Protein AF-A0A8S2TIN0-F1 (afdb_monomer_lite)

Structure (mmCIF, N/CA/C/O backbone):
data_AF-A0A8S2TIN0-F1
#
_entry.id   AF-A0A8S2TIN0-F1
#
loop_
_atom_site.group_PDB
_atom_site.id
_atom_site.type_symbol
_atom_site.label_atom_id
_atom_site.label_alt_id
_atom_site.label_comp_id
_atom_site.label_asym_id
_atom_site.label_entity_id
_atom_site.label_seq_id
_atom_site.pdbx_PDB_ins_code
_atom_site.Cartn_x
_atom_site.Cartn_y
_atom_site.Cartn_z
_atom_site.occupancy
_atom_site.B_iso_or_equiv
_atom_site.auth_seq_id
_atom_site.auth_comp_id
_atom_site.auth_asym_id
_atom_site.auth_atom_id
_atom_site.pdbx_PDB_model_num
ATOM 1 N N . VAL A 1 1 ? 2.401 9.962 15.077 1.00 68.69 1 VAL A N 1
ATOM 2 C CA . VAL A 1 1 ? 1.801 11.282 15.404 1.00 68.69 1 VAL A CA 1
ATOM 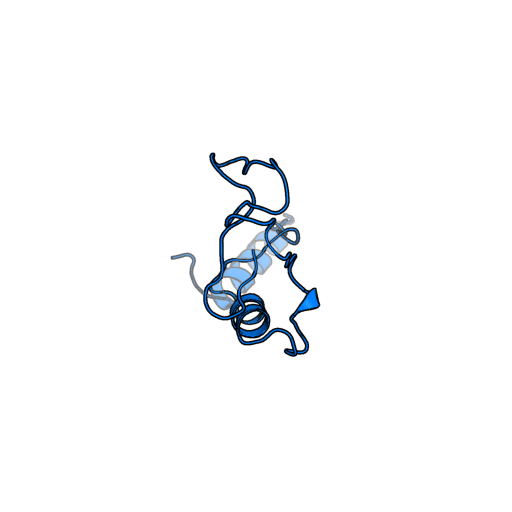3 C C . VAL A 1 1 ? 0.276 11.192 15.638 1.00 68.69 1 VAL A C 1
ATOM 5 O O . VAL A 1 1 ? -0.395 12.203 15.587 1.00 68.69 1 VAL A O 1
ATOM 8 N N . PHE A 1 2 ? -0.305 10.041 16.019 1.00 94.69 2 PHE A N 1
ATOM 9 C CA . PHE A 1 2 ? -1.767 9.938 16.253 1.00 94.69 2 PHE A CA 1
ATOM 10 C C . PHE A 1 2 ? -2.168 9.202 17.545 1.00 94.69 2 PHE A C 1
ATOM 12 O O . PHE A 1 2 ? -3.350 8.989 17.776 1.00 94.69 2 PHE A O 1
ATOM 19 N N . GLY A 1 3 ? -1.198 8.836 18.389 1.00 96.88 3 GLY A N 1
ATOM 20 C CA . GLY A 1 3 ? -1.424 7.995 19.569 1.00 96.88 3 GLY A CA 1
ATOM 21 C C . GLY A 1 3 ? -1.164 6.513 19.294 1.00 96.88 3 GLY A C 1
ATOM 22 O O . GLY A 1 3 ? -0.350 6.163 18.433 1.00 96.88 3 GLY A O 1
ATOM 23 N N . THR A 1 4 ? -1.835 5.665 20.062 1.00 98.00 4 THR A N 1
ATOM 24 C CA . THR A 1 4 ? -1.718 4.205 20.114 1.00 98.00 4 THR A CA 1
ATOM 25 C C . THR A 1 4 ? -3.077 3.537 19.873 1.00 98.00 4 THR A C 1
ATOM 27 O O . THR A 1 4 ? -4.109 4.202 19.826 1.00 98.00 4 THR A O 1
ATOM 30 N N . MET A 1 5 ? -3.104 2.205 19.775 1.00 97.56 5 MET A N 1
ATOM 31 C CA . MET A 1 5 ? -4.372 1.464 19.701 1.00 97.56 5 MET A CA 1
ATOM 32 C C . MET A 1 5 ? -5.249 1.667 20.945 1.00 97.56 5 MET A C 1
ATOM 34 O O . MET A 1 5 ? -6.462 1.770 20.810 1.00 97.56 5 MET A O 1
ATOM 38 N N . ALA A 1 6 ? -4.644 1.825 22.128 1.00 98.44 6 ALA A N 1
ATOM 39 C CA . ALA A 1 6 ? -5.387 2.084 23.361 1.00 98.44 6 ALA A CA 1
ATOM 40 C C . ALA A 1 6 ? -6.118 3.438 23.326 1.00 98.44 6 ALA A C 1
ATOM 42 O O . ALA A 1 6 ? -7.226 3.558 23.846 1.00 98.44 6 ALA A O 1
ATOM 43 N N . ASP A 1 7 ? -5.531 4.445 22.672 1.00 98.31 7 ASP A N 1
ATOM 44 C CA . ASP A 1 7 ? -6.173 5.751 22.499 1.00 98.31 7 ASP A CA 1
ATOM 45 C C . ASP A 1 7 ? -7.384 5.657 21.553 1.00 98.31 7 ASP A C 1
ATOM 47 O O . ASP A 1 7 ? -8.407 6.302 21.784 1.00 98.31 7 ASP A O 1
ATOM 51 N N . VAL A 1 8 ? -7.301 4.815 20.513 1.00 97.88 8 VAL A N 1
ATOM 52 C CA . VAL A 1 8 ? -8.423 4.542 19.598 1.00 97.88 8 VAL A CA 1
ATOM 53 C C . VAL A 1 8 ? -9.536 3.769 20.306 1.00 97.88 8 VAL A C 1
ATOM 55 O O . VAL A 1 8 ? -10.709 4.110 20.146 1.00 97.88 8 VAL A O 1
ATOM 58 N N . ASP A 1 9 ? -9.191 2.775 21.123 1.00 98.25 9 ASP A N 1
ATOM 59 C CA . ASP A 1 9 ? -10.164 2.016 21.913 1.00 98.25 9 ASP A CA 1
ATOM 60 C C . ASP A 1 9 ? -10.935 2.932 22.873 1.00 98.25 9 ASP A C 1
ATOM 62 O O . ASP A 1 9 ? -12.167 2.866 22.965 1.00 98.25 9 ASP A O 1
ATOM 66 N N . GLU A 1 10 ? -10.225 3.842 23.546 1.00 98.56 10 GLU A N 1
ATOM 67 C CA . GLU A 1 10 ? -10.846 4.830 24.425 1.00 98.56 10 GLU A CA 1
ATOM 68 C C . GLU A 1 10 ? -11.713 5.821 23.636 1.00 98.56 10 GLU A C 1
ATOM 70 O O . GLU A 1 10 ? -12.838 6.108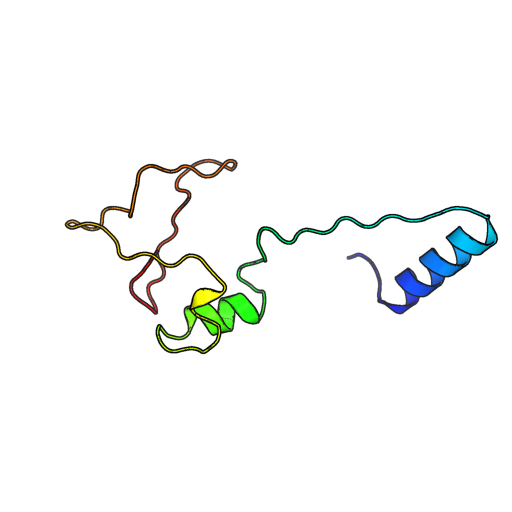 24.048 1.00 98.56 10 GLU A O 1
ATOM 75 N N . LEU A 1 11 ? -11.262 6.282 22.464 1.00 98.31 11 LEU A N 1
ATOM 76 C CA . LEU A 1 11 ? -12.064 7.131 21.580 1.00 98.31 11 LEU A CA 1
ATOM 77 C C . LEU A 1 11 ? -13.388 6.454 21.198 1.00 98.31 11 LEU A C 1
ATOM 79 O O . LEU A 1 11 ? -14.458 7.042 21.372 1.00 98.31 11 LEU A O 1
ATOM 83 N N . ILE A 1 12 ? -13.331 5.205 20.726 1.00 98.50 12 ILE A N 1
ATOM 84 C CA . ILE A 1 12 ? -14.512 4.423 20.334 1.00 98.50 12 ILE A CA 1
ATOM 85 C C . ILE A 1 12 ? -15.472 4.287 21.521 1.00 98.50 12 ILE A C 1
ATOM 87 O O . ILE A 1 12 ? -16.676 4.538 21.389 1.00 98.50 12 ILE A O 1
ATOM 91 N N . LYS A 1 13 ? -14.948 3.939 22.700 1.00 98.62 13 LYS A N 1
ATOM 92 C CA . LYS A 1 13 ? -15.736 3.803 23.929 1.00 98.62 13 LYS A CA 1
ATOM 93 C C . LYS A 1 13 ? -16.426 5.114 24.314 1.00 98.62 13 LYS A C 1
ATOM 95 O O . LYS A 1 13 ? -17.623 5.108 24.611 1.0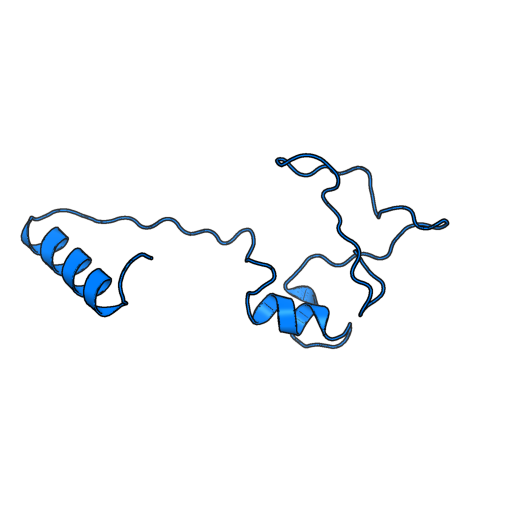0 98.62 13 LYS A O 1
ATOM 100 N N . GLN A 1 14 ? -15.713 6.238 24.280 1.00 98.62 14 GLN A N 1
ATOM 101 C CA . GLN A 1 14 ? -16.256 7.551 24.640 1.00 98.62 14 GLN A CA 1
ATOM 102 C C . GLN A 1 14 ? -17.289 8.067 23.630 1.00 98.62 14 GLN A C 1
ATOM 104 O O . GLN A 1 14 ? -18.261 8.714 24.040 1.00 98.62 14 GLN A O 1
ATOM 109 N N . CYS A 1 15 ? -17.131 7.758 22.338 1.00 98.69 15 CYS A N 1
ATOM 110 C CA . CYS A 1 15 ? -18.147 8.026 21.319 1.00 98.69 15 CYS A CA 1
ATOM 111 C C . CYS A 1 15 ? -19.439 7.253 21.612 1.00 98.69 15 CYS A C 1
ATOM 113 O O . CYS A 1 15 ? -20.518 7.846 21.676 1.00 98.69 15 CYS A O 1
ATOM 115 N N . HIS A 1 16 ? -19.340 5.946 21.866 1.00 98.62 16 HIS A N 1
ATOM 116 C CA . HIS A 1 16 ? -20.510 5.115 22.155 1.00 98.62 16 HIS A CA 1
ATOM 117 C C . HIS A 1 16 ? -21.212 5.507 23.462 1.00 98.62 16 HIS A C 1
ATOM 119 O O . HIS A 1 16 ? -22.441 5.532 23.500 1.00 98.62 16 HIS A O 1
ATOM 125 N N . ALA A 1 17 ? -20.467 5.901 24.501 1.00 98.69 17 ALA A N 1
ATOM 126 C CA . ALA A 1 17 ? -21.038 6.417 25.750 1.00 98.69 17 ALA A CA 1
ATOM 127 C C . ALA A 1 17 ? -21.893 7.685 25.549 1.00 98.69 17 ALA A C 1
ATOM 129 O O . ALA A 1 17 ? -22.765 7.982 26.362 1.00 98.69 17 ALA A O 1
ATOM 130 N N . ARG A 1 18 ? -21.668 8.421 24.452 1.00 98.69 18 ARG A N 1
ATOM 131 C CA . ARG A 1 18 ? -22.433 9.614 24.051 1.00 98.69 18 ARG A CA 1
ATOM 132 C C . ARG A 1 18 ? -23.498 9.316 22.996 1.00 98.69 18 ARG A C 1
ATOM 134 O O . ARG A 1 18 ? -24.028 10.241 22.391 1.00 98.69 18 ARG A O 1
ATOM 141 N N . ASN A 1 19 ? -23.807 8.038 22.763 1.00 98.44 19 ASN A N 1
ATOM 142 C CA . ASN A 1 19 ? -24.722 7.581 21.717 1.00 98.44 19 ASN A CA 1
ATOM 143 C C . ASN A 1 19 ? -24.327 8.074 20.307 1.00 98.44 19 ASN A C 1
ATOM 145 O O . ASN A 1 19 ? -25.171 8.237 19.427 1.00 98.44 19 ASN A O 1
ATOM 149 N N . MET A 1 20 ? -23.031 8.323 20.093 1.00 98.81 20 MET A N 1
ATOM 150 C CA . MET A 1 20 ? -22.468 8.688 18.797 1.00 98.81 20 MET A CA 1
ATOM 151 C C . MET A 1 20 ? -21.951 7.443 18.081 1.00 98.81 20 MET A C 1
ATOM 153 O O . MET A 1 20 ? -21.629 6.431 18.705 1.00 98.81 20 MET A O 1
ATOM 157 N N . ARG A 1 21 ? -21.833 7.530 16.756 1.00 97.88 21 ARG A N 1
ATOM 158 C CA . ARG A 1 21 ? -21.168 6.524 15.922 1.00 97.88 21 ARG A CA 1
ATOM 159 C C . ARG A 1 21 ? -19.897 7.118 15.333 1.00 97.88 21 ARG A C 1
ATOM 161 O O . ARG A 1 21 ? -19.852 8.313 15.053 1.00 97.88 21 ARG A O 1
ATOM 168 N N . ILE A 1 22 ? -18.891 6.272 15.153 1.00 97.69 22 ILE A N 1
ATOM 169 C CA . ILE A 1 22 ? -17.628 6.617 14.508 1.00 97.69 22 ILE A CA 1
ATOM 170 C C . ILE A 1 22 ? -17.484 5.786 13.236 1.00 97.69 22 ILE A C 1
ATOM 172 O O . ILE A 1 22 ? -17.788 4.594 13.227 1.00 97.69 22 ILE A O 1
ATOM 176 N N . ILE A 1 23 ? -17.066 6.443 12.161 1.00 98.00 23 ILE A N 1
ATOM 177 C CA . ILE A 1 23 ? -16.769 5.822 10.873 1.00 98.00 23 ILE A CA 1
ATOM 178 C C . ILE A 1 23 ? -15.313 6.150 10.574 1.00 98.00 23 ILE A C 1
ATOM 180 O O . ILE A 1 23 ? -14.898 7.300 10.716 1.00 98.00 23 ILE A O 1
ATOM 184 N N . PHE A 1 24 ? -14.551 5.132 10.192 1.00 97.31 24 PHE A N 1
ATOM 185 C CA . PHE A 1 24 ? -13.164 5.279 9.778 1.00 97.31 24 PHE A CA 1
ATOM 186 C C . PHE A 1 24 ? -13.066 5.242 8.260 1.00 97.31 24 PHE A C 1
ATOM 188 O O . PHE A 1 24 ? -13.876 4.596 7.592 1.00 97.31 24 PHE A O 1
ATOM 195 N N . ASP A 1 25 ? -12.055 5.927 7.738 1.00 98.06 25 ASP A N 1
ATOM 196 C CA . ASP A 1 25 ? -11.683 5.802 6.337 1.00 98.06 25 ASP A CA 1
ATOM 197 C C . ASP A 1 25 ? -11.051 4.424 6.088 1.00 98.06 25 ASP A C 1
ATOM 199 O O . ASP A 1 25 ? -10.327 3.892 6.935 1.00 98.06 25 ASP A O 1
ATOM 203 N N . LEU A 1 26 ? -11.340 3.840 4.930 1.00 97.75 26 LEU A N 1
ATOM 204 C CA . LEU A 1 26 ? -10.879 2.518 4.535 1.00 97.75 26 LEU A CA 1
ATOM 205 C C . LEU A 1 26 ? -10.273 2.597 3.133 1.00 97.75 26 LEU A C 1
ATOM 207 O O . LEU A 1 26 ? -10.972 2.548 2.121 1.00 97.75 26 LEU A O 1
ATOM 211 N N . VAL A 1 27 ? -8.944 2.676 3.081 1.00 98.19 27 VAL A N 1
ATOM 212 C CA . VAL A 1 27 ? -8.184 2.795 1.832 1.00 98.19 27 VAL A CA 1
ATOM 213 C C . VAL A 1 27 ? -7.690 1.416 1.397 1.00 98.19 27 VAL A C 1
ATOM 215 O O . VAL A 1 27 ? -6.649 0.947 1.844 1.00 98.19 27 VAL A O 1
ATOM 218 N N . LEU A 1 28 ? -8.456 0.752 0.528 1.00 96.50 28 LEU A N 1
ATOM 219 C CA . LEU A 1 28 ? -8.124 -0.587 0.005 1.00 96.50 28 LEU A CA 1
ATOM 220 C C . LEU A 1 28 ? -7.493 -0.570 -1.388 1.00 96.50 28 LEU A C 1
ATOM 222 O O . LEU A 1 28 ? -6.943 -1.575 -1.824 1.00 96.50 28 LEU A O 1
ATOM 226 N N . ASN A 1 29 ? -7.591 0.552 -2.106 1.00 98.06 29 ASN A N 1
ATOM 227 C CA . ASN A 1 29 ? -7.123 0.636 -3.489 1.00 98.06 29 ASN A CA 1
ATOM 228 C C . ASN A 1 29 ? -5.597 0.501 -3.605 1.00 98.06 29 ASN A C 1
ATOM 230 O O . ASN A 1 29 ? -5.099 0.054 -4.632 1.00 98.06 29 ASN A O 1
ATOM 234 N N . HIS A 1 30 ? -4.850 0.974 -2.610 1.00 98.12 30 HIS A N 1
ATOM 235 C CA . HIS A 1 30 ? -3.390 0.974 -2.612 1.00 98.12 30 HIS A CA 1
ATOM 236 C C . HIS A 1 30 ? -2.850 0.968 -1.179 1.00 98.12 30 HIS A C 1
ATOM 238 O O . HIS A 1 30 ? -3.547 1.344 -0.239 1.00 98.12 30 HIS A O 1
ATOM 244 N N . THR A 1 31 ? -1.585 0.579 -1.025 1.00 98.62 31 THR A N 1
ATOM 245 C CA . THR A 1 31 ? -0.829 0.705 0.228 1.00 98.62 31 THR A CA 1
ATOM 246 C C . THR A 1 31 ? 0.373 1.619 0.015 1.00 98.62 31 THR A C 1
ATOM 248 O O . THR A 1 31 ? 0.756 1.890 -1.121 1.00 98.62 31 THR A O 1
ATOM 251 N N . SER A 1 32 ? 1.025 2.042 1.099 1.00 98.38 32 SER A N 1
ATOM 252 C CA . SER A 1 32 ? 2.379 2.601 0.999 1.00 98.38 32 SER A CA 1
ATOM 253 C C . SER A 1 32 ? 3.352 1.556 0.439 1.00 98.38 32 SER A C 1
ATOM 255 O O . SER A 1 32 ? 3.190 0.352 0.658 1.00 98.38 32 SER A O 1
ATOM 257 N N . ASP A 1 33 ? 4.384 2.038 -0.240 1.00 98.00 33 ASP A N 1
ATOM 258 C CA . ASP A 1 33 ? 5.578 1.299 -0.652 1.00 98.00 33 ASP A CA 1
ATOM 259 C C . ASP A 1 33 ? 6.402 0.747 0.532 1.00 98.00 33 ASP A C 1
ATOM 261 O O . ASP A 1 33 ? 7.190 -0.179 0.371 1.00 98.00 33 ASP A O 1
ATOM 265 N N . GLN A 1 34 ? 6.195 1.272 1.741 1.00 98.44 34 GLN A N 1
ATOM 266 C CA . GLN A 1 34 ? 6.783 0.759 2.981 1.00 98.44 34 GLN A CA 1
ATOM 267 C C . GLN A 1 34 ? 5.923 -0.333 3.638 1.00 98.44 34 GLN A C 1
ATOM 269 O O . GLN A 1 34 ? 6.298 -0.884 4.674 1.00 98.44 34 GLN A O 1
ATOM 274 N N . HIS A 1 35 ? 4.752 -0.655 3.075 1.00 98.69 35 HIS A N 1
ATOM 275 C CA . HIS A 1 35 ? 3.918 -1.728 3.603 1.00 98.69 35 HIS A CA 1
ATOM 276 C C . HIS A 1 35 ? 4.619 -3.084 3.403 1.00 98.69 35 HIS A C 1
ATOM 278 O O . HIS A 1 35 ? 5.105 -3.343 2.297 1.00 98.69 35 HIS A O 1
ATOM 284 N N . PRO A 1 36 ? 4.624 -3.995 4.401 1.00 98.62 36 PRO A N 1
ATOM 285 C CA . PRO A 1 36 ? 5.304 -5.288 4.287 1.00 98.62 36 PRO A CA 1
ATOM 286 C C . PRO A 1 36 ? 4.917 -6.079 3.037 1.00 98.62 36 PRO A C 1
ATOM 288 O O . PRO A 1 36 ? 5.760 -6.711 2.413 1.00 98.62 36 PRO A O 1
ATOM 291 N N . TRP A 1 37 ? 3.655 -5.987 2.615 1.00 98.62 37 TRP A N 1
ATOM 292 C CA . TRP A 1 37 ? 3.192 -6.648 1.395 1.00 98.62 37 TRP A CA 1
ATOM 293 C C . TRP A 1 37 ? 3.873 -6.130 0.128 1.00 98.62 37 TRP A C 1
ATOM 295 O O . TRP A 1 37 ? 4.210 -6.942 -0.728 1.00 98.62 37 TRP A O 1
ATOM 305 N N . PHE A 1 38 ? 4.103 -4.819 0.002 1.00 98.62 38 PHE A N 1
ATOM 306 C CA . PHE A 1 38 ? 4.787 -4.264 -1.166 1.00 98.62 38 PHE A CA 1
ATOM 307 C C . PHE A 1 38 ? 6.266 -4.636 -1.153 1.00 98.62 38 PHE A C 1
ATOM 309 O O . PHE A 1 38 ? 6.796 -5.061 -2.177 1.00 98.62 38 PHE A O 1
ATOM 316 N N . ILE A 1 39 ? 6.907 -4.558 0.019 1.00 98.56 39 ILE A N 1
ATOM 317 C CA . ILE A 1 39 ? 8.302 -4.974 0.219 1.00 98.56 39 ILE A CA 1
ATOM 318 C C . ILE A 1 39 ? 8.483 -6.449 -0.175 1.00 98.56 39 ILE A C 1
ATOM 320 O O . ILE A 1 39 ? 9.398 -6.791 -0.921 1.00 98.56 39 ILE A O 1
ATOM 324 N N . GLU A 1 40 ? 7.582 -7.330 0.259 1.00 98.50 40 GLU A N 1
ATOM 325 C CA . GLU A 1 40 ? 7.598 -8.735 -0.151 1.00 98.50 40 GLU A CA 1
ATOM 326 C C . GLU A 1 40 ? 7.317 -8.902 -1.652 1.00 98.50 40 GLU A C 1
ATOM 328 O O . GLU A 1 40 ? 8.048 -9.613 -2.341 1.00 98.50 40 GLU A O 1
ATOM 333 N N . SER A 1 41 ? 6.301 -8.223 -2.189 1.00 98.69 41 SER A N 1
ATOM 334 C CA . SER A 1 41 ? 5.921 -8.317 -3.603 1.00 98.69 41 SER A CA 1
ATOM 335 C C . SER A 1 41 ? 7.033 -7.869 -4.555 1.00 98.69 41 SER A C 1
ATOM 337 O O . SER A 1 41 ? 7.167 -8.450 -5.638 1.00 98.69 41 SER A O 1
ATOM 339 N N . ARG A 1 42 ? 7.807 -6.841 -4.189 1.00 98.38 42 ARG A N 1
ATOM 340 C CA . ARG A 1 42 ? 8.910 -6.326 -5.012 1.00 98.38 42 ARG A CA 1
ATOM 341 C C . ARG A 1 42 ? 10.196 -7.145 -4.884 1.00 98.38 42 ARG A C 1
ATOM 343 O O . ARG A 1 42 ? 11.019 -7.067 -5.776 1.00 98.38 42 ARG A O 1
ATOM 350 N N . SER A 1 43 ? 10.338 -7.969 -3.840 1.00 98.19 43 SER A N 1
ATOM 351 C CA . SER A 1 43 ? 11.570 -8.740 -3.579 1.00 98.19 43 SER A CA 1
ATOM 352 C C . SER A 1 43 ? 11.927 -9.769 -4.660 1.00 98.19 43 SER A C 1
ATOM 354 O O . SER A 1 43 ? 13.084 -10.137 -4.832 1.00 98.19 43 SER A O 1
ATOM 356 N N . SER A 1 44 ? 10.929 -10.318 -5.362 1.00 98.31 44 SER A N 1
ATOM 357 C CA . SER A 1 44 ? 11.144 -11.249 -6.474 1.00 98.31 44 SER A CA 1
ATOM 358 C C . SER A 1 44 ? 9.869 -11.468 -7.284 1.00 98.31 44 SER A C 1
ATOM 360 O O . SER A 1 44 ? 8.754 -11.377 -6.767 1.00 98.31 44 SER A O 1
ATOM 362 N N . ARG A 1 45 ? 10.024 -11.852 -8.559 1.00 98.38 45 ARG A N 1
ATOM 363 C CA . ARG A 1 45 ? 8.895 -12.209 -9.442 1.00 98.38 45 ARG A CA 1
ATOM 364 C C . ARG A 1 45 ? 8.193 -13.517 -9.046 1.00 98.38 45 ARG A C 1
ATOM 366 O O . ARG A 1 45 ? 7.112 -13.790 -9.550 1.00 98.38 45 ARG A O 1
ATOM 373 N N . SER A 1 46 ? 8.793 -14.319 -8.167 1.00 98.44 46 SER A N 1
ATOM 374 C CA . SER A 1 46 ? 8.239 -15.582 -7.661 1.00 98.44 46 SER A CA 1
ATOM 375 C C . SER A 1 46 ? 7.688 -15.484 -6.235 1.00 98.44 46 SER A C 1
ATOM 377 O O . SER A 1 46 ? 7.219 -16.492 -5.705 1.00 98.44 46 SER A O 1
ATOM 379 N N . ASN A 1 47 ? 7.740 -14.308 -5.594 1.00 98.56 47 ASN A N 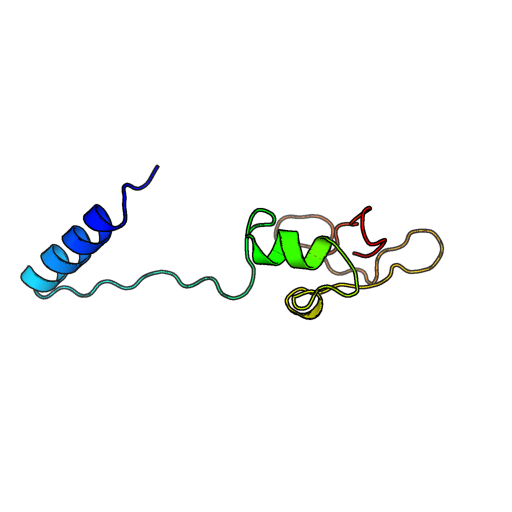1
ATOM 380 C CA . ASN A 1 47 ? 7.202 -14.136 -4.248 1.00 98.56 47 ASN A CA 1
ATOM 381 C C . ASN A 1 47 ? 5.688 -14.451 -4.234 1.00 98.56 47 ASN A C 1
ATOM 383 O O . ASN A 1 47 ? 4.978 -14.007 -5.137 1.00 98.56 47 ASN A O 1
ATOM 387 N N . PRO A 1 48 ? 5.154 -15.143 -3.209 1.00 98.56 48 PRO A N 1
ATOM 388 C CA . PRO A 1 48 ? 3.720 -15.429 -3.105 1.00 98.56 48 PRO A CA 1
ATOM 389 C C . PRO A 1 48 ? 2.801 -14.200 -3.105 1.00 98.56 48 PRO A C 1
ATOM 391 O O . PRO A 1 48 ? 1.609 -14.344 -3.345 1.00 98.56 48 PRO A O 1
ATOM 394 N N . LYS A 1 49 ? 3.329 -13.005 -2.812 1.00 98.50 49 LYS A N 1
ATOM 395 C CA . LYS A 1 49 ? 2.596 -11.733 -2.869 1.00 98.50 49 LYS A CA 1
ATOM 396 C C . LYS A 1 49 ? 2.804 -10.968 -4.177 1.00 98.50 49 LYS A C 1
ATOM 398 O O . LYS A 1 49 ? 2.383 -9.819 -4.274 1.00 98.50 49 LYS A O 1
ATOM 403 N N . ARG A 1 50 ? 3.476 -11.549 -5.180 1.00 98.50 50 ARG A N 1
ATOM 404 C CA . ARG A 1 50 ? 3.829 -10.839 -6.420 1.00 98.50 50 ARG A CA 1
ATOM 405 C C . ARG A 1 50 ? 2.605 -10.282 -7.142 1.00 98.50 50 ARG A C 1
ATOM 407 O O . ARG A 1 50 ? 2.676 -9.190 -7.688 1.00 98.50 50 ARG A O 1
ATOM 414 N N . ASP A 1 51 ? 1.502 -11.014 -7.142 1.00 98.38 51 ASP A N 1
ATOM 415 C CA . ASP A 1 51 ? 0.254 -10.654 -7.814 1.00 98.38 51 ASP A CA 1
ATOM 416 C C . ASP A 1 51 ? -0.687 -9.782 -6.963 1.00 98.38 51 ASP A C 1
ATOM 418 O O . ASP A 1 51 ? -1.788 -9.459 -7.404 1.00 98.38 51 ASP A O 1
ATOM 422 N N . TRP A 1 52 ? -0.256 -9.343 -5.773 1.00 98.56 52 TRP A N 1
ATOM 423 C CA . TRP A 1 52 ? -1.027 -8.415 -4.934 1.00 98.56 52 TRP A CA 1
ATOM 424 C C . TRP A 1 52 ? -0.927 -6.966 -5.429 1.00 98.56 52 TRP A C 1
ATOM 426 O O . TRP A 1 52 ? -1.767 -6.137 -5.084 1.00 98.56 52 TRP A O 1
ATOM 436 N N . TYR A 1 53 ? 0.087 -6.666 -6.244 1.00 98.69 53 TYR A N 1
ATOM 437 C CA . TYR A 1 53 ? 0.301 -5.371 -6.887 1.00 98.69 53 TYR A CA 1
ATOM 438 C C . TYR A 1 53 ? 0.370 -5.534 -8.405 1.00 98.69 53 TYR A C 1
ATOM 440 O O . TYR A 1 53 ? 0.550 -6.630 -8.941 1.00 98.69 53 TYR A O 1
ATOM 448 N N . ILE A 1 54 ? 0.214 -4.423 -9.119 1.00 98.62 54 ILE A N 1
ATOM 449 C CA . ILE A 1 54 ? 0.183 -4.420 -10.579 1.00 98.62 54 ILE A CA 1
ATOM 450 C C . ILE A 1 54 ? 1.607 -4.263 -11.101 1.00 98.62 54 ILE A C 1
ATOM 452 O O . ILE A 1 54 ? 2.111 -3.152 -11.164 1.00 98.62 54 ILE A O 1
ATOM 456 N N . TRP A 1 55 ? 2.206 -5.374 -11.525 1.00 98.62 55 TRP A N 1
ATOM 457 C CA . TRP A 1 55 ? 3.512 -5.383 -12.184 1.00 98.62 55 TRP A CA 1
ATOM 458 C C . TRP A 1 55 ? 3.377 -5.577 -13.692 1.00 98.62 55 TRP A C 1
ATOM 460 O O . TRP A 1 55 ? 2.632 -6.455 -14.151 1.00 98.62 55 TRP A O 1
ATOM 470 N N . LYS A 1 56 ? 4.120 -4.799 -14.482 1.00 98.38 56 LYS A N 1
ATOM 471 C CA . LYS A 1 56 ? 4.173 -4.935 -15.944 1.00 98.38 56 LYS A CA 1
ATOM 472 C C . LYS A 1 56 ? 5.584 -4.755 -16.486 1.00 98.38 56 LYS A C 1
ATOM 474 O O . LYS A 1 56 ? 6.335 -3.890 -16.055 1.00 98.38 56 LYS A O 1
ATOM 479 N N . ASP A 1 57 ? 5.919 -5.555 -17.494 1.00 98.25 57 ASP A N 1
ATOM 480 C CA . ASP A 1 57 ? 7.137 -5.333 -18.269 1.00 98.25 57 ASP A CA 1
ATOM 481 C C . ASP A 1 57 ? 7.022 -4.022 -19.064 1.00 98.25 57 ASP A C 1
ATOM 483 O O . ASP A 1 57 ? 5.940 -3.641 -19.531 1.00 98.25 57 ASP A O 1
ATOM 487 N N . GLY A 1 58 ? 8.155 -3.344 -19.238 1.00 96.19 58 GLY A N 1
ATOM 488 C CA . GLY A 1 58 ? 8.263 -2.215 -20.153 1.00 96.19 58 GLY A CA 1
ATOM 489 C C . GLY A 1 58 ? 8.121 -2.622 -21.622 1.00 96.19 58 GLY A C 1
ATOM 490 O O . GLY A 1 58 ? 8.184 -3.791 -22.001 1.00 96.19 58 GLY A O 1
ATOM 491 N N . LYS A 1 59 ? 7.967 -1.618 -22.481 1.00 96.19 59 LYS A N 1
ATOM 492 C CA . LYS A 1 59 ? 8.080 -1.735 -23.937 1.00 96.19 59 LYS A CA 1
ATOM 493 C C . LYS A 1 59 ? 9.540 -1.536 -24.384 1.00 96.19 59 LYS A C 1
ATOM 495 O O . LYS A 1 59 ? 10.324 -0.913 -23.662 1.00 96.19 59 LYS A O 1
ATOM 500 N N . PRO A 1 60 ? 9.913 -2.012 -25.591 1.00 93.25 60 PRO A N 1
ATOM 501 C CA . PRO A 1 60 ? 11.251 -1.814 -26.146 1.00 93.25 60 PRO A CA 1
ATOM 502 C C . PRO A 1 60 ? 11.719 -0.356 -26.084 1.00 93.25 60 PRO A C 1
ATOM 504 O O . PRO A 1 60 ? 10.930 0.567 -26.280 1.00 93.25 60 PRO A O 1
ATOM 507 N N . GLY A 1 61 ? 13.013 -0.159 -25.825 1.00 88.81 61 GLY A N 1
ATOM 508 C CA . GLY A 1 61 ? 13.605 1.175 -25.688 1.00 88.81 61 GLY A CA 1
ATOM 509 C C . GLY A 1 61 ? 13.403 1.826 -24.314 1.00 88.81 61 GLY A C 1
ATOM 510 O O . GLY A 1 61 ? 13.529 3.041 -24.210 1.00 88.81 61 GLY A O 1
ATOM 511 N N . GLY A 1 62 ? 13.084 1.045 -23.273 1.00 86.25 62 GLY A N 1
ATOM 512 C CA . GLY A 1 62 ? 12.885 1.562 -21.910 1.00 86.25 62 GLY A CA 1
ATOM 513 C C . GLY A 1 62 ? 11.579 2.342 -21.746 1.00 86.25 62 GLY A C 1
ATOM 514 O O . GLY A 1 62 ? 11.471 3.223 -20.894 1.00 86.25 62 GLY A O 1
ATOM 515 N N . LEU A 1 63 ? 10.600 2.057 -22.607 1.00 93.94 63 LEU A N 1
ATOM 516 C CA . LEU A 1 63 ? 9.297 2.702 -22.576 1.00 93.94 63 LEU A CA 1
ATOM 517 C C . LEU A 1 63 ? 8.395 2.029 -21.538 1.00 93.94 63 LEU A C 1
ATOM 519 O O . LEU A 1 63 ? 8.454 0.825 -21.307 1.00 93.94 63 LEU A O 1
ATOM 523 N N . ARG A 1 64 ? 7.502 2.815 -20.944 1.00 96.88 64 ARG A N 1
ATOM 524 C CA . ARG A 1 64 ? 6.522 2.342 -19.958 1.00 96.88 64 ARG A CA 1
ATOM 525 C C . ARG A 1 64 ? 5.440 1.464 -20.614 1.00 96.88 64 ARG A C 1
ATOM 527 O O . ARG A 1 64 ? 5.245 1.553 -21.833 1.00 96.88 64 ARG A O 1
ATOM 534 N N . PRO A 1 65 ? 4.678 0.667 -19.839 1.00 98.00 65 PRO A N 1
ATOM 535 C CA . PRO A 1 65 ? 3.641 -0.216 -20.381 1.00 98.00 65 PRO A CA 1
ATOM 536 C C . PRO A 1 65 ? 2.582 0.522 -21.220 1.00 98.00 65 PRO A C 1
ATOM 538 O O . PRO A 1 65 ? 2.183 0.068 -22.298 1.00 98.00 65 PRO A O 1
ATOM 541 N N . ASN A 1 66 ? 2.145 1.698 -20.771 1.00 98.12 66 ASN A N 1
ATOM 542 C CA . ASN A 1 66 ? 1.205 2.569 -21.479 1.00 98.12 66 ASN A CA 1
ATOM 543 C C . ASN A 1 66 ? 1.415 4.047 -21.081 1.00 98.12 66 ASN A C 1
ATOM 545 O O . ASN A 1 66 ? 2.395 4.383 -20.419 1.00 98.12 66 ASN A O 1
ATOM 549 N N . ASN A 1 67 ? 0.515 4.926 -21.527 1.00 97.12 67 ASN A N 1
ATOM 550 C CA . ASN A 1 67 ? 0.531 6.368 -21.270 1.00 97.12 67 ASN A CA 1
ATOM 551 C C . ASN A 1 67 ? -0.382 6.791 -20.102 1.00 97.12 67 ASN A C 1
ATOM 553 O O . ASN A 1 67 ? -0.847 7.926 -20.088 1.00 97.12 67 ASN A O 1
ATOM 557 N N . TRP A 1 68 ? -0.700 5.892 -19.164 1.00 98.31 68 TRP A N 1
ATOM 558 C CA . TRP A 1 68 ? -1.488 6.261 -17.988 1.00 98.31 68 TRP A CA 1
ATOM 559 C C . TRP A 1 68 ? -0.706 7.204 -17.075 1.00 98.31 68 TRP A C 1
ATOM 561 O O . TRP A 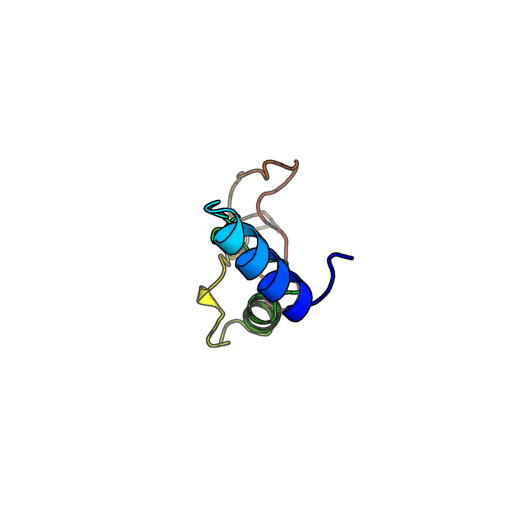1 68 ? 0.496 7.028 -16.849 1.00 98.31 68 TRP A O 1
ATOM 571 N N . GLU A 1 69 ? -1.419 8.181 -16.528 1.00 97.75 69 GLU A N 1
ATOM 572 C CA . GLU A 1 69 ? -0.864 9.212 -15.658 1.00 97.75 69 GLU A CA 1
ATOM 573 C C . GLU A 1 69 ? -1.381 9.067 -14.228 1.00 97.75 69 GLU A C 1
ATOM 575 O O . GLU A 1 69 ? -2.507 8.623 -13.988 1.00 97.75 69 GLU A O 1
ATOM 580 N N . SER A 1 70 ? -0.532 9.443 -13.274 1.00 97.31 70 SER A N 1
ATOM 581 C CA . SER A 1 70 ? -0.914 9.576 -11.875 1.00 97.31 70 SER A CA 1
ATOM 582 C C . SER A 1 70 ? -1.730 10.849 -11.686 1.00 97.31 70 SER A C 1
ATOM 584 O O . SER A 1 70 ? -1.397 11.906 -12.220 1.00 97.31 70 SER A O 1
ATOM 586 N N . ILE A 1 71 ? -2.752 10.772 -10.833 1.00 97.38 71 ILE A N 1
ATOM 587 C CA . ILE A 1 71 ? -3.526 11.942 -10.393 1.00 97.38 71 ILE A CA 1
ATOM 588 C C . ILE A 1 71 ? -2.618 12.978 -9.702 1.00 97.38 71 ILE A C 1
ATOM 590 O O . ILE A 1 71 ? -2.913 14.169 -9.718 1.00 97.38 71 ILE A O 1
ATOM 594 N N . PHE A 1 72 ? -1.487 12.545 -9.136 1.00 95.31 72 PHE A N 1
ATOM 595 C CA . PHE A 1 72 ? -0.502 13.408 -8.476 1.00 95.31 72 PHE A CA 1
ATOM 596 C C . PHE A 1 72 ? 0.616 13.907 -9.409 1.00 95.31 72 PHE A C 1
ATOM 598 O O . PHE A 1 72 ? 1.669 14.323 -8.931 1.00 95.31 72 PHE A O 1
ATOM 605 N N . ASN A 1 73 ? 0.356 13.923 -10.721 1.00 90.12 73 ASN A N 1
ATOM 606 C CA . ASN A 1 73 ? 1.258 14.280 -11.820 1.00 90.12 73 ASN A CA 1
ATOM 607 C C . ASN A 1 73 ? 2.317 13.222 -12.161 1.00 90.12 73 ASN A C 1
ATOM 609 O O . ASN A 1 73 ? 2.895 12.559 -11.302 1.00 90.12 73 ASN A O 1
ATOM 613 N N . GLY A 1 74 ? 2.616 13.123 -13.458 1.00 95.50 74 GLY A N 1
ATOM 614 C CA . GLY A 1 74 ? 3.597 12.190 -14.002 1.00 95.50 74 GLY A CA 1
ATOM 615 C C . GLY A 1 74 ? 3.010 10.813 -14.310 1.00 95.50 74 GLY A C 1
ATOM 616 O O . GLY A 1 74 ? 1.807 10.633 -14.465 1.00 95.50 74 GLY A O 1
ATOM 617 N N . SER A 1 75 ? 3.893 9.829 -14.441 1.00 97.25 75 SER A N 1
ATOM 618 C CA . SER A 1 75 ? 3.534 8.445 -14.764 1.00 97.25 75 SER A CA 1
ATOM 619 C C . SER A 1 75 ? 2.635 7.797 -13.717 1.00 97.25 75 SER A C 1
ATOM 621 O O . SER A 1 75 ? 2.863 7.997 -12.529 1.00 97.25 75 SER A O 1
ATOM 623 N N . ALA A 1 76 ? 1.735 6.904 -14.133 1.00 98.06 76 ALA A N 1
ATOM 624 C CA . ALA A 1 76 ? 1.165 5.901 -13.226 1.00 98.06 76 ALA A CA 1
ATOM 625 C C . ALA A 1 76 ? 2.120 4.712 -12.951 1.00 98.06 76 ALA A C 1
ATOM 627 O O . ALA A 1 76 ? 1.842 3.892 -12.084 1.00 98.06 76 ALA A O 1
ATOM 628 N N . TRP A 1 77 ? 3.222 4.611 -13.701 1.00 98.00 77 TRP A N 1
ATOM 629 C CA . TRP A 1 77 ? 4.202 3.518 -13.659 1.00 98.00 77 TRP A CA 1
ATOM 630 C C . TRP A 1 77 ? 5.561 3.996 -13.142 1.00 98.00 77 TRP A C 1
ATOM 632 O O . TRP A 1 77 ? 6.123 4.927 -13.733 1.00 98.00 77 TRP A O 1
ATOM 642 N N . GLU A 1 78 ? 6.110 3.318 -12.134 1.00 97.31 78 GLU A N 1
ATOM 643 C CA . GLU A 1 78 ? 7.431 3.578 -11.543 1.00 97.31 78 GLU A CA 1
ATOM 644 C C . GLU A 1 78 ? 8.315 2.339 -11.707 1.00 97.31 78 GLU A C 1
ATOM 646 O O . GLU A 1 78 ? 7.879 1.232 -11.427 1.00 97.31 78 GLU A O 1
ATOM 651 N N . TYR A 1 79 ? 9.548 2.507 -12.184 1.00 97.50 79 TYR A N 1
ATOM 652 C CA . TYR A 1 79 ? 10.413 1.366 -12.490 1.00 97.50 79 TYR A CA 1
ATOM 653 C C . TYR A 1 79 ? 11.083 0.797 -11.232 1.00 97.50 79 TYR A C 1
ATOM 655 O O . TYR A 1 79 ? 11.792 1.502 -10.510 1.00 97.50 79 TYR A O 1
ATOM 663 N N . ASP A 1 80 ? 10.935 -0.507 -11.022 1.00 97.81 80 ASP A N 1
ATOM 664 C CA . ASP A 1 80 ? 11.614 -1.278 -9.992 1.00 97.81 80 ASP A CA 1
ATOM 665 C C . ASP A 1 80 ? 12.845 -1.995 -10.559 1.00 97.81 80 ASP A C 1
ATOM 667 O O . ASP A 1 80 ? 12.756 -2.943 -11.341 1.00 97.81 80 ASP A O 1
ATOM 671 N N . LYS A 1 81 ? 14.025 -1.556 -10.113 1.00 96.12 81 LYS A N 1
ATOM 672 C CA . LYS A 1 81 ? 15.318 -2.114 -10.538 1.00 96.12 81 LYS A CA 1
ATOM 673 C C . LYS A 1 81 ? 15.552 -3.550 -10.066 1.00 96.12 81 LYS A C 1
ATOM 675 O O . LYS A 1 81 ? 16.372 -4.242 -10.657 1.00 96.12 81 LYS A O 1
ATOM 680 N N . GLU A 1 82 ? 14.909 -3.967 -8.979 1.00 96.06 82 GLU A N 1
ATOM 681 C CA . GLU A 1 82 ? 15.128 -5.281 -8.366 1.00 96.06 82 GLU A CA 1
ATOM 682 C C . GLU A 1 82 ? 14.512 -6.400 -9.209 1.00 96.06 82 GLU A C 1
ATOM 684 O O . GLU A 1 82 ? 15.105 -7.468 -9.362 1.00 96.06 82 GLU A O 1
ATOM 689 N N . THR A 1 83 ? 13.352 -6.136 -9.812 1.00 97.50 83 THR A N 1
ATOM 690 C 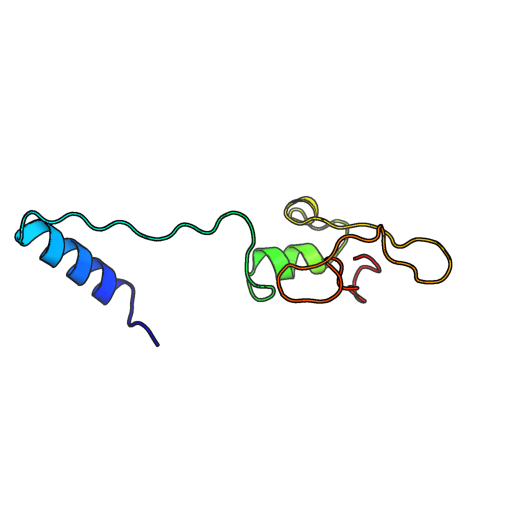CA . THR A 1 83 ? 12.613 -7.126 -10.602 1.00 97.50 83 THR A CA 1
ATOM 691 C C . THR A 1 83 ? 12.454 -6.784 -12.077 1.00 97.50 83 THR A C 1
ATOM 693 O O . THR A 1 83 ? 11.829 -7.565 -12.797 1.00 97.50 83 THR A O 1
ATOM 696 N N . ASP A 1 84 ? 13.059 -5.680 -12.526 1.00 96.75 84 ASP A N 1
ATOM 697 C CA . ASP A 1 84 ? 13.060 -5.203 -13.915 1.00 96.75 84 ASP A CA 1
ATOM 698 C C . ASP A 1 84 ? 11.640 -5.066 -14.493 1.00 96.75 84 ASP A C 1
ATOM 700 O O . ASP A 1 84 ? 11.330 -5.500 -15.602 1.00 96.75 84 ASP A O 1
ATOM 704 N N . GLN A 1 85 ? 10.740 -4.491 -13.696 1.00 97.94 85 GLN A N 1
ATOM 705 C CA . GLN A 1 85 ? 9.353 -4.224 -14.074 1.00 97.94 85 GLN A CA 1
ATOM 706 C C . GLN A 1 85 ? 8.924 -2.833 -13.600 1.00 97.94 85 GLN A C 1
ATOM 708 O O . GLN A 1 85 ? 9.621 -2.182 -12.826 1.00 97.94 85 GLN A O 1
ATOM 713 N N . TYR A 1 86 ? 7.774 -2.386 -14.094 1.00 97.94 86 TYR A N 1
ATOM 714 C CA . TYR A 1 86 ? 7.034 -1.236 -13.582 1.00 97.94 86 TYR A CA 1
ATOM 715 C C . TYR A 1 86 ? 5.875 -1.673 -12.695 1.00 97.94 86 TYR A C 1
ATOM 717 O O . TYR A 1 86 ? 5.376 -2.803 -12.928 1.00 97.94 86 TYR A O 1
#

InterPro domains:
  IPR006047 Glycosyl hydrolase family 13, catalytic domain [PF00128] (2-86)
  IPR017853 Glycoside hydrolase superfamily [SSF51445] (2-86)
  IPR045857 Oligo-1,6-glucosidase, domain 2 [G3DSA:3.90.400.10] (37-86)

Secondary structure (DSSP, 8-state):
----HHHHHHHHHHHHHTT---------S---TTSHHHHHHHH-TTSTTGGGS---PPBTTTB-SS--B-TTSSBS---BTTTTB-

Organism: NCBI:txid392030

pLDDT: mean 97.15, std 3.7, range [68.69, 98.81]

Foldseek 3Di:
DQDDVVVVVVVCVVCVVVVHDDDDDDDPPDDDCPPVLNVQLLQECPRPSVVVDDKAAADPPRHAPDQDADPVGDDPDDARPNYRTD

Sequence (86 aa):
VFGTMADVDELIKQCHARNMRIIFDLVLNHTSDQHPWFIESRSSRSNPKRDWYIWKDGKPGGLRPNNWESIFNGSAWEYDKETDQY

Radius of gyration: 19.38 Å; chains: 1; bounding box: 40×30×52 Å